Protein AF-A0AAD9ZZS2-F1 (afdb_monomer_lite)

Foldseek 3Di:
DPDPPPLCVVDDCVCVPLFDPQLSVLLVVLVCQCPDPDPVSRDDVVVSVVSNVVSVVVGVVVVVVVPPPPPDPPPDPDDDD

Radius of gyration: 20.36 Å; chains: 1; bounding box: 34×31×70 Å

Sequence (81 aa):
MPAKGDIRNVVDPRLQGDFSMNSVWKAIEVAMACVSQTSAKRPTMKQVVFDLNESLAIEMDRTTVGHEIESKDSIESIGQV

Secondary structure (DSSP, 8-state):
------GGGTS-GGGTT-S-HHHHHHHHHHHHHHT-SSGGGSPPHHHHHHHHHHHHHHHHHHHHTTSSSSSS---------

Structure (mmCIF, N/CA/C/O backbone):
data_AF-A0AAD9ZZS2-F1
#
_entry.id   AF-A0AAD9ZZS2-F1
#
loop_
_atom_site.group_PDB
_atom_site.id
_atom_site.type_symbol
_atom_site.label_atom_id
_atom_site.label_alt_id
_atom_site.label_comp_id
_atom_site.label_asym_id
_atom_site.label_entity_id
_atom_site.label_seq_id
_atom_site.pdbx_PDB_ins_code
_atom_site.Cartn_x
_atom_site.Cartn_y
_atom_site.Cartn_z
_atom_site.occupancy
_atom_site.B_iso_or_equiv
_atom_site.auth_seq_id
_atom_site.auth_comp_id
_atom_site.auth_asym_id
_atom_site.auth_atom_id
_atom_site.pdbx_PDB_model_num
ATOM 1 N N . MET A 1 1 ? 4.846 -9.217 12.502 1.00 44.69 1 MET A N 1
ATOM 2 C CA . MET A 1 1 ? 5.545 -9.023 11.217 1.00 44.69 1 MET A CA 1
ATOM 3 C C . MET A 1 1 ? 5.012 -10.079 10.277 1.00 44.69 1 MET A C 1
ATOM 5 O O . MET A 1 1 ? 4.877 -11.206 10.750 1.00 44.69 1 MET A O 1
ATOM 9 N N . PRO A 1 2 ? 4.664 -9.763 9.021 1.00 51.78 2 PRO A N 1
ATOM 10 C CA . PRO A 1 2 ? 4.450 -10.827 8.049 1.00 51.78 2 PRO A CA 1
ATOM 11 C C . PRO A 1 2 ? 5.733 -11.635 8.083 1.00 51.78 2 PRO A C 1
ATOM 13 O O . PRO A 1 2 ? 6.823 -11.052 8.045 1.00 51.78 2 PRO A O 1
ATOM 16 N N . ALA A 1 3 ? 5.629 -12.955 8.217 1.00 55.88 3 ALA A N 1
ATOM 17 C CA . ALA A 1 3 ? 6.747 -13.779 7.806 1.00 55.88 3 ALA A CA 1
ATOM 18 C C . ALA A 1 3 ? 7.156 -13.251 6.429 1.00 55.88 3 ALA A C 1
ATOM 20 O O . ALA A 1 3 ? 6.285 -12.924 5.620 1.00 55.88 3 ALA A O 1
ATOM 21 N N . LYS A 1 4 ? 8.455 -13.118 6.183 1.00 56.03 4 LYS A N 1
ATOM 22 C CA . LYS 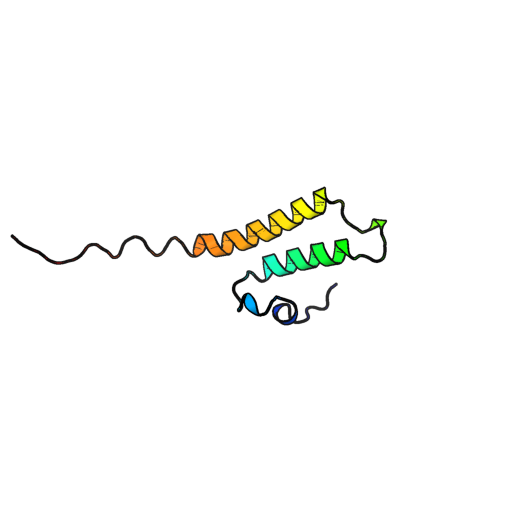A 1 4 ? 9.031 -12.803 4.872 1.00 56.03 4 LYS A CA 1
ATOM 23 C C . LYS A 1 4 ? 8.767 -13.980 3.907 1.00 56.03 4 LYS A C 1
ATOM 25 O O . LYS A 1 4 ? 9.673 -14.484 3.260 1.00 56.03 4 LYS A O 1
ATOM 30 N N . GLY A 1 5 ? 7.547 -14.516 3.933 1.00 62.09 5 GLY A N 1
ATOM 31 C CA . GLY A 1 5 ? 7.014 -15.457 2.984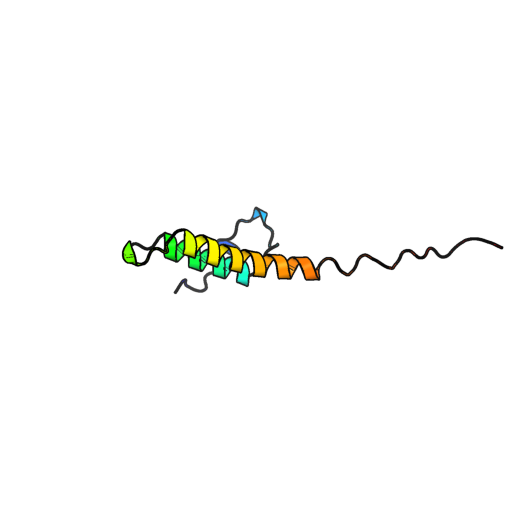 1.00 62.09 5 GLY A CA 1
ATOM 32 C C . GLY A 1 5 ? 7.061 -14.779 1.636 1.00 62.09 5 GLY A C 1
ATOM 33 O O . GLY A 1 5 ? 6.975 -13.554 1.535 1.00 62.09 5 GLY A O 1
ATOM 34 N N . ASP A 1 6 ? 7.306 -15.595 0.629 1.00 75.94 6 ASP A N 1
ATOM 35 C CA . ASP A 1 6 ? 7.613 -15.122 -0.700 1.00 75.94 6 ASP A CA 1
ATOM 36 C C . ASP A 1 6 ?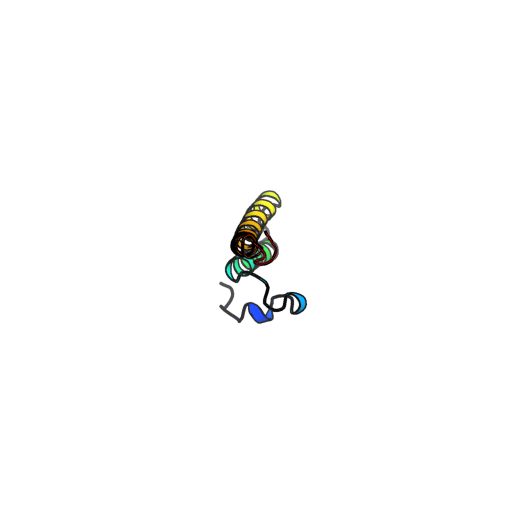 6.461 -14.251 -1.213 1.00 75.94 6 ASP A C 1
ATOM 38 O O . ASP A 1 6 ? 5.374 -14.742 -1.521 1.00 75.94 6 ASP A O 1
ATOM 42 N N . ILE A 1 7 ? 6.685 -12.935 -1.242 1.00 80.44 7 ILE A N 1
ATOM 43 C CA . ILE A 1 7 ? 5.694 -11.931 -1.646 1.00 80.44 7 ILE A CA 1
ATOM 44 C C . ILE A 1 7 ? 5.181 -12.252 -3.056 1.00 80.44 7 ILE A C 1
ATOM 46 O O . ILE A 1 7 ? 4.026 -12.012 -3.387 1.00 80.44 7 ILE A O 1
ATOM 50 N N . ARG A 1 8 ? 6.012 -12.903 -3.873 1.00 81.00 8 ARG A N 1
ATOM 51 C CA . ARG A 1 8 ? 5.663 -13.357 -5.220 1.00 81.00 8 ARG A CA 1
ATOM 52 C C . ARG A 1 8 ? 4.489 -14.337 -5.240 1.00 81.00 8 ARG A C 1
ATOM 54 O O . ARG A 1 8 ? 3.781 -14.384 -6.234 1.00 81.00 8 ARG A O 1
ATOM 61 N N . ASN A 1 9 ? 4.254 -15.067 -4.149 1.00 84.94 9 ASN A N 1
ATOM 62 C CA . ASN A 1 9 ? 3.140 -16.009 -4.034 1.00 84.94 9 ASN A CA 1
ATOM 63 C C . ASN A 1 9 ? 1.817 -15.345 -3.635 1.00 84.94 9 ASN A C 1
ATOM 65 O O . ASN A 1 9 ? 0.773 -15.984 -3.736 1.00 84.94 9 ASN A O 1
ATOM 69 N N . VAL A 1 10 ? 1.844 -14.101 -3.144 1.00 86.62 10 VAL A N 1
ATOM 70 C CA . VAL A 1 10 ? 0.625 -13.364 -2.761 1.00 86.62 10 VAL A CA 1
ATOM 71 C C . VAL A 1 10 ? 0.201 -12.340 -3.808 1.00 86.62 10 VAL A C 1
ATOM 73 O O . VAL A 1 10 ? -0.947 -11.902 -3.806 1.00 86.62 10 VAL A O 1
ATOM 76 N N . VAL A 1 11 ? 1.120 -11.950 -4.691 1.00 90.00 11 VAL A N 1
ATOM 77 C CA . VAL A 1 11 ? 0.845 -11.023 -5.787 1.00 90.00 11 VAL A CA 1
ATOM 78 C C . VAL A 1 11 ? 0.072 -11.735 -6.894 1.00 90.00 11 VAL A C 1
ATOM 80 O O . VAL A 1 11 ? 0.281 -12.918 -7.153 1.00 90.00 11 VAL A O 1
ATOM 83 N N . ASP A 1 12 ? -0.826 -11.003 -7.555 1.00 91.25 12 ASP A N 1
ATOM 84 C CA . ASP A 1 12 ? -1.601 -11.516 -8.683 1.00 91.25 12 ASP A CA 1
ATOM 85 C C . ASP A 1 12 ? -0.662 -12.054 -9.786 1.00 91.25 12 ASP A C 1
ATOM 87 O O . ASP A 1 12 ? 0.126 -11.280 -10.342 1.00 91.25 12 ASP A O 1
ATOM 91 N N . PRO A 1 13 ? -0.746 -13.350 -10.155 1.00 91.62 13 PRO A N 1
ATOM 92 C CA . PRO A 1 13 ? 0.094 -13.937 -11.198 1.00 91.62 13 PRO A CA 1
ATOM 93 C C . PRO A 1 13 ? -0.021 -13.231 -12.553 1.00 91.62 13 PRO A C 1
ATOM 95 O O . PRO A 1 13 ? 0.911 -13.283 -13.356 1.00 91.62 13 PRO A O 1
ATOM 98 N N . ARG A 1 14 ? -1.140 -12.539 -12.814 1.00 93.56 14 ARG A N 1
ATOM 99 C CA . ARG A 1 14 ? -1.361 -11.773 -14.050 1.00 93.56 14 ARG A CA 1
ATOM 100 C C . ARG A 1 14 ? -0.431 -10.571 -14.179 1.00 93.56 14 ARG A C 1
ATOM 102 O O . ARG A 1 14 ? -0.249 -10.099 -15.295 1.00 93.56 14 ARG A O 1
ATOM 109 N N . LEU A 1 15 ? 0.173 -10.113 -13.080 1.00 90.44 15 LEU A N 1
ATOM 110 C CA . LEU A 1 15 ? 1.196 -9.068 -13.107 1.00 90.44 15 LEU A CA 1
ATOM 111 C C . LEU A 1 15 ? 2.534 -9.580 -13.649 1.00 90.44 15 LEU A C 1
ATOM 113 O O . LEU A 1 15 ? 3.373 -8.773 -14.009 1.00 90.44 15 LEU A O 1
ATOM 117 N N . GLN A 1 16 ? 2.759 -10.899 -13.722 1.00 89.25 16 GLN A N 1
ATOM 118 C CA . GLN A 1 16 ? 3.938 -11.502 -14.368 1.00 89.25 16 GLN A CA 1
ATOM 119 C C . GLN A 1 16 ? 5.298 -10.966 -13.870 1.00 89.25 16 GLN A C 1
ATOM 121 O O . GLN A 1 16 ? 6.290 -10.985 -14.592 1.00 89.25 16 GLN A O 1
ATOM 126 N N . GLY A 1 17 ? 5.369 -10.509 -12.616 1.00 86.81 17 GLY A N 1
ATOM 127 C CA . GLY A 1 17 ? 6.586 -9.908 -12.057 1.00 86.81 17 GLY A CA 1
ATOM 128 C C . GLY A 1 17 ? 6.792 -8.434 -12.416 1.00 86.81 17 GLY A C 1
ATOM 129 O O . GLY A 1 17 ? 7.806 -7.865 -12.021 1.00 86.81 17 GLY A O 1
ATOM 130 N N . ASP A 1 18 ? 5.843 -7.815 -13.116 1.00 90.25 18 ASP A N 1
ATOM 131 C CA . ASP A 1 18 ? 5.849 -6.398 -13.451 1.00 90.25 18 ASP A CA 1
ATOM 132 C C . ASP A 1 18 ? 5.350 -5.540 -12.279 1.00 90.25 18 ASP A C 1
ATOM 134 O O . ASP A 1 18 ? 4.270 -4.956 -12.302 1.00 90.25 18 ASP A O 1
ATOM 138 N N . PHE A 1 19 ? 6.140 -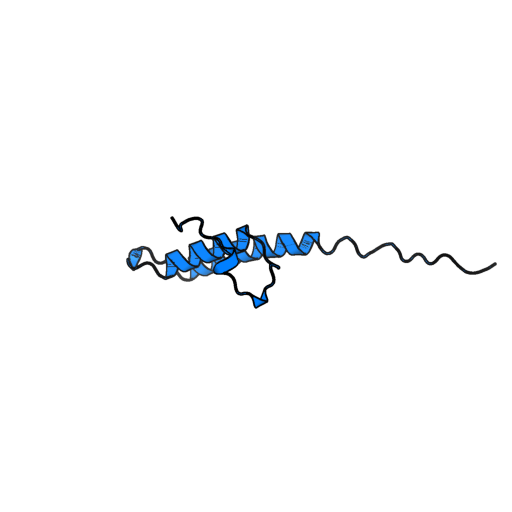5.517 -11.208 1.00 90.31 19 PHE A N 1
ATOM 139 C CA . PHE A 1 19 ? 5.919 -4.667 -10.043 1.00 90.31 19 PHE A CA 1
ATOM 140 C C . PHE A 1 19 ? 7.221 -4.453 -9.264 1.00 90.31 19 PHE A C 1
ATOM 142 O O . PHE A 1 19 ? 8.155 -5.259 -9.317 1.00 90.31 19 PHE A O 1
ATOM 149 N N . SER A 1 20 ? 7.279 -3.381 -8.480 1.00 90.94 20 SER A N 1
ATOM 150 C CA . SER A 1 20 ? 8.317 -3.176 -7.475 1.00 90.94 20 SER A CA 1
ATOM 151 C C . SER A 1 20 ? 8.019 -3.997 -6.221 1.00 90.94 20 SER A C 1
ATOM 153 O O . SER A 1 20 ? 6.930 -3.955 -5.655 1.00 90.94 20 SER A O 1
ATOM 155 N N . MET A 1 21 ? 9.013 -4.722 -5.706 1.00 89.81 21 MET A N 1
ATOM 156 C CA . MET A 1 21 ? 8.855 -5.436 -4.431 1.00 89.81 21 MET A CA 1
ATOM 157 C C . MET A 1 21 ? 8.519 -4.475 -3.277 1.00 89.81 21 MET A C 1
ATOM 159 O O . MET A 1 21 ? 7.782 -4.828 -2.358 1.00 89.81 21 MET A O 1
ATOM 163 N N . ASN A 1 22 ? 9.040 -3.248 -3.345 1.00 91.56 22 ASN A N 1
ATOM 164 C CA . ASN A 1 22 ? 8.836 -2.232 -2.319 1.00 91.56 22 ASN A CA 1
ATOM 165 C C . ASN A 1 22 ? 7.409 -1.670 -2.351 1.00 91.56 22 ASN A C 1
ATOM 167 O O . ASN A 1 22 ? 6.816 -1.493 -1.287 1.00 91.56 22 ASN A O 1
ATOM 171 N N . SER A 1 23 ? 6.845 -1.435 -3.544 1.00 93.69 23 SER A N 1
ATOM 172 C CA . SER A 1 23 ? 5.460 -0.961 -3.683 1.00 93.69 23 SER A CA 1
ATOM 173 C C . SER A 1 23 ? 4.482 -2.013 -3.154 1.00 93.69 23 SER A C 1
ATOM 175 O O . SER A 1 23 ? 3.595 -1.700 -2.359 1.00 93.69 23 SER A O 1
ATOM 177 N N . VAL A 1 24 ? 4.706 -3.284 -3.502 1.00 93.62 24 VAL A N 1
ATOM 178 C CA . VAL A 1 24 ? 3.890 -4.403 -3.024 1.00 93.62 24 VAL A CA 1
ATOM 179 C C . VAL A 1 24 ? 3.989 -4.563 -1.513 1.00 93.62 24 VAL A C 1
ATOM 181 O O . 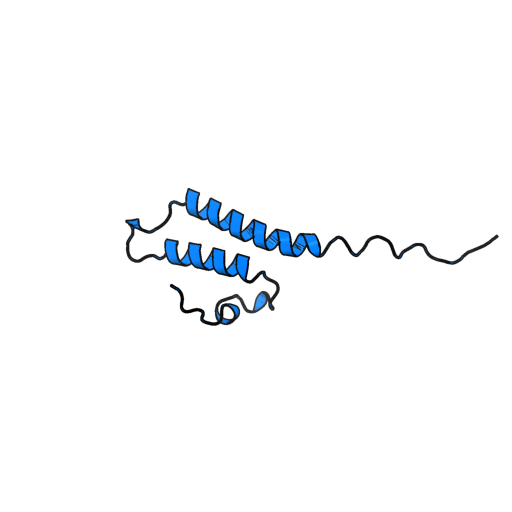VAL A 1 24 ? 2.966 -4.731 -0.851 1.00 93.62 24 VAL A O 1
ATOM 184 N N . TRP A 1 25 ? 5.194 -4.504 -0.942 1.00 92.38 25 TRP A N 1
ATOM 185 C CA . TRP A 1 25 ? 5.359 -4.618 0.506 1.00 92.38 25 TRP A CA 1
ATOM 186 C C . TRP A 1 25 ? 4.589 -3.524 1.248 1.00 92.38 25 TRP A C 1
ATOM 188 O O . TRP A 1 25 ? 3.861 -3.814 2.198 1.00 92.38 25 TRP A O 1
ATOM 198 N N . LYS A 1 26 ? 4.679 -2.283 0.762 1.00 93.81 26 LYS A N 1
ATOM 199 C CA . LYS A 1 26 ? 3.957 -1.147 1.332 1.00 93.81 26 LYS A CA 1
ATOM 200 C C . LYS A 1 26 ? 2.438 -1.341 1.246 1.00 93.81 26 LYS A C 1
ATOM 202 O O . LYS A 1 26 ? 1.739 -1.184 2.245 1.00 93.81 26 LYS A O 1
ATOM 207 N N . ALA A 1 27 ? 1.930 -1.802 0.102 1.00 95.00 27 ALA A N 1
ATOM 208 C CA . ALA A 1 27 ? 0.514 -2.127 -0.059 1.00 95.00 27 ALA A CA 1
ATOM 209 C C . ALA A 1 27 ? 0.050 -3.251 0.893 1.00 95.00 27 ALA A C 1
ATOM 211 O O . ALA A 1 27 ? -1.044 -3.176 1.458 1.00 95.00 27 ALA A O 1
ATOM 212 N N . ILE A 1 28 ? 0.885 -4.272 1.122 1.00 95.00 28 ILE A N 1
ATOM 213 C CA . ILE A 1 28 ? 0.607 -5.352 2.082 1.00 95.00 28 ILE A CA 1
ATOM 214 C C . ILE A 1 28 ? 0.535 -4.805 3.512 1.00 95.00 28 ILE A C 1
ATOM 216 O O . ILE A 1 28 ? -0.383 -5.168 4.249 1.00 95.00 28 ILE A O 1
ATOM 220 N N . GLU A 1 29 ? 1.459 -3.928 3.915 1.00 94.38 29 GLU A N 1
ATOM 221 C CA . GLU A 1 29 ? 1.438 -3.274 5.233 1.00 94.38 29 GLU A CA 1
ATOM 222 C C . GLU A 1 29 ? 0.119 -2.536 5.481 1.00 94.38 29 GLU A C 1
ATOM 224 O O . GLU A 1 29 ? -0.515 -2.743 6.522 1.00 94.38 29 GLU A O 1
ATOM 229 N N . VAL A 1 30 ? -0.345 -1.770 4.490 1.00 96.88 30 VAL A N 1
ATOM 230 C CA . VAL A 1 30 ? -1.644 -1.084 4.539 1.00 96.88 30 VAL A CA 1
ATOM 231 C C . VAL A 1 30 ? -2.787 -2.090 4.656 1.00 96.88 30 VAL A C 1
ATOM 233 O O . VAL A 1 30 ? -3.633 -1.966 5.545 1.00 96.88 30 VAL A O 1
ATOM 236 N N . ALA A 1 31 ? -2.802 -3.126 3.811 1.00 96.12 31 ALA A N 1
ATOM 237 C CA . ALA A 1 31 ? -3.849 -4.144 3.822 1.00 96.12 31 ALA A CA 1
ATOM 238 C C . ALA A 1 31 ? -3.955 -4.847 5.185 1.00 96.12 31 ALA A C 1
ATOM 240 O O . ALA A 1 31 ? -5.054 -4.992 5.722 1.00 96.12 31 ALA A O 1
ATOM 241 N N . MET A 1 32 ? -2.824 -5.221 5.789 1.00 94.94 32 MET A N 1
ATOM 242 C CA . MET A 1 32 ? -2.796 -5.853 7.111 1.00 94.94 32 MET A CA 1
ATOM 243 C C . MET A 1 32 ? -3.286 -4.928 8.223 1.00 94.94 32 MET A C 1
ATOM 245 O O . MET A 1 32 ? -3.983 -5.387 9.131 1.00 94.94 32 MET A O 1
ATOM 249 N N . ALA A 1 33 ? -2.944 -3.638 8.168 1.00 96.62 33 ALA A N 1
ATOM 250 C CA . ALA A 1 33 ? -3.452 -2.660 9.122 1.00 96.62 33 ALA A CA 1
ATOM 251 C C . ALA A 1 33 ? -4.982 -2.525 9.007 1.00 96.62 33 ALA A C 1
ATOM 253 O O . ALA A 1 33 ? -5.688 -2.557 10.019 1.00 96.62 33 ALA A O 1
ATOM 254 N N . CYS A 1 34 ? -5.513 -2.473 7.780 1.00 97.94 34 CYS A N 1
ATOM 255 C CA . CYS A 1 34 ? -6.950 -2.401 7.500 1.00 97.94 34 CYS A CA 1
ATOM 256 C C . CYS A 1 34 ? -7.737 -3.602 8.040 1.00 97.94 34 CYS A C 1
ATOM 258 O O . CYS A 1 34 ? -8.840 -3.429 8.565 1.00 97.94 34 CYS A O 1
ATOM 260 N N . VAL A 1 35 ? -7.176 -4.813 7.957 1.00 96.69 35 VAL A N 1
ATOM 261 C CA . VAL A 1 35 ? -7.836 -6.047 8.424 1.00 96.69 35 VAL A CA 1
ATOM 262 C C . VAL A 1 35 ? -7.492 -6.417 9.868 1.00 96.69 35 VAL A C 1
ATOM 264 O O . VAL A 1 35 ? -7.783 -7.530 10.310 1.00 96.69 35 VAL A O 1
ATOM 267 N N . SER A 1 36 ? -6.902 -5.497 10.637 1.00 97.06 36 SER A N 1
ATOM 268 C CA . SER A 1 36 ? -6.575 -5.758 12.037 1.00 97.06 36 SER A CA 1
ATOM 269 C C . SER A 1 36 ? -7.811 -6.202 12.829 1.00 97.06 36 SER A C 1
ATOM 271 O O . SER A 1 36 ? -8.897 -5.619 12.718 1.00 97.06 36 SER A O 1
ATOM 273 N N . GLN A 1 37 ? -7.643 -7.230 13.663 1.00 97.00 37 GLN A N 1
ATOM 274 C CA . GLN A 1 37 ? -8.694 -7.711 14.569 1.00 97.00 37 GLN A CA 1
ATOM 275 C C . GLN A 1 37 ? -9.063 -6.646 15.611 1.00 97.00 37 GLN A C 1
ATOM 277 O O . GLN A 1 37 ? -10.208 -6.559 16.043 1.00 97.00 37 GLN A O 1
ATOM 282 N N . THR A 1 38 ? -8.104 -5.797 15.990 1.00 97.31 38 THR A N 1
ATOM 283 C CA . THR A 1 38 ? -8.342 -4.659 16.879 1.00 97.31 38 THR A CA 1
ATOM 284 C C . THR A 1 38 ? -8.814 -3.462 16.056 1.00 97.31 38 THR A C 1
ATOM 286 O O . THR A 1 38 ? -8.024 -2.875 15.320 1.00 97.31 38 THR A O 1
ATOM 289 N N . SER A 1 39 ? -10.079 -3.056 16.207 1.00 96.69 39 SER A N 1
ATOM 290 C CA . SER A 1 39 ? -10.660 -1.940 15.439 1.00 96.69 39 SER A CA 1
ATOM 291 C C . SER A 1 39 ? -9.870 -0.636 15.581 1.00 96.69 39 SER A C 1
ATOM 293 O O . SER A 1 39 ? -9.638 0.040 14.589 1.00 96.69 39 SER A O 1
ATOM 295 N N . ALA A 1 40 ? -9.374 -0.330 16.783 1.00 96.50 40 ALA A N 1
ATOM 296 C CA . ALA A 1 40 ? -8.573 0.865 17.055 1.00 96.50 40 ALA A CA 1
ATOM 297 C C . ALA A 1 40 ? -7.206 0.889 16.341 1.00 96.50 40 ALA A C 1
ATOM 299 O O . ALA A 1 40 ? -6.586 1.943 16.258 1.00 96.50 40 ALA A O 1
ATOM 300 N N . LYS A 1 41 ? -6.722 -0.256 15.837 1.00 96.38 41 LYS A N 1
ATOM 301 C CA . LYS A 1 41 ? -5.492 -0.335 15.030 1.00 96.38 41 LYS A CA 1
ATOM 302 C C . LYS A 1 41 ? -5.755 -0.146 13.537 1.00 96.38 41 LYS A C 1
ATOM 304 O O . LYS A 1 41 ? -4.798 -0.051 12.774 1.00 96.38 41 LYS A O 1
ATOM 309 N N . ARG A 1 42 ? -7.022 -0.134 13.111 1.00 98.19 42 ARG A N 1
ATOM 310 C CA . ARG A 1 42 ? -7.363 0.088 11.708 1.00 98.19 42 ARG A CA 1
ATOM 311 C C . ARG A 1 42 ? -7.130 1.562 11.372 1.00 98.19 42 ARG A C 1
ATOM 313 O O . ARG A 1 42 ? -7.573 2.428 12.129 1.00 98.19 42 ARG A O 1
ATOM 320 N N . PRO A 1 43 ? -6.443 1.863 10.262 1.00 98.06 43 PRO A N 1
ATOM 321 C CA . PRO A 1 43 ? -6.213 3.233 9.837 1.00 98.06 43 PRO A CA 1
ATOM 322 C C . PRO A 1 43 ? -7.525 3.914 9.430 1.00 98.06 43 PRO A C 1
ATOM 324 O O . PRO A 1 43 ? -8.506 3.272 9.052 1.00 98.06 43 PRO A O 1
ATOM 327 N N . THR A 1 44 ? -7.530 5.246 9.465 1.00 98.31 44 THR A N 1
ATOM 328 C CA . THR A 1 44 ? -8.606 6.026 8.839 1.00 98.31 44 THR A CA 1
ATOM 329 C C . THR A 1 44 ? -8.494 5.938 7.317 1.00 98.31 44 THR A C 1
ATOM 331 O O . THR A 1 44 ? -7.392 5.794 6.790 1.00 98.31 44 THR A O 1
ATOM 334 N N . MET A 1 45 ? -9.598 6.122 6.586 1.00 97.94 45 MET A N 1
ATOM 335 C CA . MET A 1 45 ? -9.549 6.139 5.115 1.00 97.94 45 MET A CA 1
ATOM 336 C C . MET A 1 45 ? -8.585 7.195 4.556 1.00 97.94 45 MET A C 1
ATOM 338 O O . MET A 1 45 ? -7.979 6.975 3.514 1.00 97.94 45 MET A O 1
ATOM 342 N N . LYS A 1 46 ? -8.383 8.314 5.265 1.00 98.38 46 LYS A N 1
ATOM 343 C CA . LYS A 1 46 ? -7.389 9.326 4.885 1.00 98.38 46 LYS A CA 1
ATOM 344 C C . LYS A 1 46 ? -5.963 8.771 4.944 1.00 98.38 46 LYS A C 1
ATOM 346 O O . LYS A 1 46 ? -5.191 9.010 4.022 1.00 98.38 46 LYS A O 1
ATOM 351 N N . GLN A 1 47 ? -5.633 8.035 6.005 1.00 98.00 47 GLN A N 1
ATOM 352 C CA . GLN A 1 47 ? -4.326 7.394 6.146 1.00 98.00 47 GLN A CA 1
ATOM 353 C C . GLN A 1 47 ? -4.134 6.311 5.078 1.00 98.00 47 GLN A C 1
ATOM 355 O O . GLN A 1 47 ? -3.098 6.283 4.430 1.00 98.00 47 GLN A O 1
ATOM 360 N N . VAL A 1 48 ? -5.171 5.507 4.812 1.00 98.19 48 VAL A N 1
ATOM 361 C CA . VAL A 1 48 ? -5.143 4.493 3.744 1.00 98.19 48 VAL A CA 1
ATOM 362 C C . VAL A 1 48 ? -4.811 5.120 2.391 1.00 98.19 48 VAL A C 1
ATOM 364 O O . VAL A 1 48 ? -3.920 4.641 1.703 1.00 98.19 48 VAL A O 1
ATOM 367 N N . VAL A 1 49 ? -5.484 6.208 2.007 1.00 98.12 49 VAL A N 1
ATOM 368 C CA . VAL A 1 49 ? -5.207 6.892 0.731 1.00 98.12 49 VAL A CA 1
ATOM 369 C C . VAL A 1 49 ? -3.786 7.454 0.690 1.00 98.12 49 VAL A C 1
ATOM 371 O O . VAL A 1 49 ? -3.125 7.358 -0.340 1.00 98.12 49 VAL A O 1
ATOM 374 N N . PHE A 1 50 ? -3.305 8.026 1.796 1.00 97.94 50 PHE A N 1
ATOM 375 C CA . PHE A 1 50 ? -1.938 8.537 1.884 1.00 97.94 50 PHE A CA 1
ATOM 376 C C . PHE A 1 50 ? -0.900 7.424 1.660 1.00 97.94 50 PHE A C 1
ATOM 378 O O . PHE A 1 50 ? -0.049 7.556 0.783 1.00 97.94 50 PHE A O 1
ATOM 385 N N . ASP A 1 51 ? -1.021 6.304 2.375 1.00 97.56 51 ASP A N 1
ATOM 386 C CA . ASP A 1 51 ? -0.067 5.192 2.289 1.00 97.56 51 ASP A CA 1
ATOM 387 C C . ASP A 1 51 ? -0.135 4.469 0.924 1.00 97.56 51 ASP A C 1
ATOM 389 O O . ASP A 1 51 ? 0.876 4.003 0.387 1.00 97.56 51 ASP A O 1
ATOM 393 N N . LEU A 1 52 ? -1.326 4.396 0.315 1.00 97.94 52 LEU A N 1
ATOM 394 C CA . LEU A 1 52 ? -1.494 3.857 -1.038 1.00 97.94 52 LEU A CA 1
ATOM 395 C C . LEU A 1 52 ? -0.875 4.768 -2.103 1.00 97.94 52 LEU A C 1
ATOM 397 O O . LEU A 1 52 ? -0.268 4.259 -3.042 1.00 97.94 52 LEU A O 1
ATOM 401 N N . ASN A 1 53 ? -0.969 6.092 -1.952 1.00 97.50 53 ASN A N 1
ATOM 402 C CA . ASN A 1 53 ? -0.289 7.027 -2.850 1.00 97.50 53 ASN A CA 1
ATOM 403 C C . ASN A 1 53 ? 1.237 6.908 -2.750 1.00 97.50 53 ASN A C 1
ATOM 405 O O . ASN A 1 53 ? 1.913 6.994 -3.769 1.00 97.50 53 ASN A O 1
ATOM 409 N N . GLU A 1 54 ? 1.787 6.664 -1.557 1.00 96.19 54 GLU A N 1
ATOM 410 C CA . GLU A 1 54 ? 3.220 6.380 -1.394 1.00 96.19 54 GLU A CA 1
ATOM 411 C C . GLU A 1 54 ? 3.615 5.081 -2.116 1.00 96.19 54 GLU A C 1
ATOM 413 O O . GLU A 1 54 ? 4.603 5.045 -2.847 1.00 96.19 54 GLU A O 1
ATOM 418 N N . SER A 1 55 ? 2.803 4.029 -1.973 1.00 95.25 55 SER A N 1
ATOM 419 C CA . SER A 1 55 ? 3.008 2.754 -2.675 1.00 95.25 55 SER A CA 1
ATOM 420 C C . SER A 1 55 ? 2.978 2.933 -4.198 1.00 95.25 55 SER A C 1
ATOM 422 O O . SER A 1 55 ? 3.806 2.363 -4.907 1.00 95.25 55 SER A O 1
ATOM 424 N N . LEU A 1 56 ? 2.047 3.754 -4.695 1.00 94.94 56 LEU A N 1
ATOM 425 C CA . LEU A 1 56 ? 1.927 4.101 -6.108 1.00 94.94 56 LEU A CA 1
ATOM 426 C C . LEU A 1 56 ? 3.125 4.919 -6.600 1.00 94.94 56 LEU A C 1
ATOM 428 O O . LEU A 1 56 ? 3.640 4.625 -7.670 1.00 94.94 56 LEU A O 1
ATOM 432 N N . ALA A 1 57 ? 3.600 5.898 -5.827 1.00 95.06 57 ALA A N 1
ATOM 433 C CA . ALA A 1 57 ? 4.774 6.690 -6.189 1.00 95.06 57 ALA A CA 1
ATOM 434 C C . ALA A 1 57 ? 6.018 5.802 -6.370 1.00 95.06 57 ALA A C 1
ATOM 436 O O . ALA A 1 57 ? 6.693 5.900 -7.390 1.00 95.06 57 ALA A O 1
ATOM 437 N N . ILE A 1 58 ? 6.245 4.854 -5.451 1.00 93.56 58 ILE A N 1
ATOM 438 C CA . ILE A 1 58 ? 7.333 3.863 -5.557 1.00 93.56 58 ILE A CA 1
ATOM 439 C C . ILE A 1 58 ? 7.217 3.034 -6.846 1.00 93.56 58 ILE A C 1
ATOM 441 O O . ILE A 1 58 ? 8.224 2.691 -7.465 1.00 93.56 58 ILE A O 1
ATOM 445 N N . GLU A 1 59 ? 5.995 2.669 -7.234 1.00 93.12 59 GLU A N 1
ATOM 446 C CA . GLU A 1 59 ? 5.749 1.906 -8.457 1.00 93.12 59 GLU A CA 1
ATOM 447 C C . GLU A 1 59 ? 5.970 2.753 -9.716 1.00 93.12 59 GLU A C 1
ATOM 449 O O . GLU A 1 59 ? 6.591 2.299 -10.673 1.00 93.12 59 GLU A O 1
ATOM 454 N N . MET A 1 60 ? 5.517 4.006 -9.705 1.00 91.25 60 MET A N 1
ATOM 455 C CA . MET A 1 60 ? 5.697 4.934 -10.819 1.00 91.25 60 MET A CA 1
ATOM 456 C C . MET A 1 60 ? 7.173 5.258 -11.054 1.00 91.25 60 MET A C 1
ATOM 458 O O . MET A 1 60 ? 7.603 5.242 -12.206 1.00 91.25 60 MET A O 1
ATOM 462 N N . ASP A 1 61 ? 7.962 5.446 -9.994 1.00 89.69 61 ASP A N 1
ATOM 463 C CA . ASP A 1 61 ? 9.412 5.666 -10.083 1.00 89.69 61 ASP A CA 1
ATOM 464 C C . ASP A 1 61 ? 10.147 4.496 -10.763 1.00 89.69 61 ASP A C 1
ATOM 466 O O . ASP A 1 61 ? 11.174 4.691 -11.411 1.00 89.69 61 ASP A O 1
ATOM 470 N N . ARG A 1 62 ? 9.610 3.269 -10.685 1.00 86.62 62 ARG A N 1
ATOM 471 C CA . ARG A 1 62 ? 10.130 2.122 -11.450 1.00 86.62 62 ARG A CA 1
ATOM 472 C C . ARG A 1 62 ? 9.885 2.289 -12.951 1.00 86.62 62 ARG A C 1
ATOM 474 O O . ARG A 1 62 ? 10.744 1.933 -13.753 1.00 86.62 62 ARG A O 1
ATOM 481 N N . THR A 1 63 ? 8.716 2.804 -13.330 1.00 72.69 63 THR A N 1
ATOM 482 C CA . THR A 1 63 ? 8.295 2.944 -14.735 1.00 72.69 63 THR A CA 1
ATOM 483 C C . THR A 1 63 ? 8.889 4.166 -15.435 1.00 72.69 63 THR A C 1
ATOM 485 O O . THR A 1 63 ? 9.148 4.107 -16.635 1.00 72.69 63 THR A O 1
ATOM 488 N N . THR A 1 64 ? 9.166 5.254 -14.710 1.00 62.31 64 THR A N 1
ATOM 489 C CA . THR A 1 64 ? 9.761 6.477 -15.278 1.00 62.31 64 THR A CA 1
ATOM 490 C C . THR A 1 64 ? 11.202 6.262 -15.738 1.00 62.31 64 THR A C 1
ATOM 492 O O . THR A 1 64 ? 11.603 6.816 -16.756 1.00 62.31 64 THR A O 1
ATOM 495 N N . VAL A 1 65 ? 11.953 5.372 -15.083 1.00 56.75 65 VAL A N 1
ATOM 496 C CA . VAL A 1 65 ? 13.301 4.957 -15.520 1.00 56.75 65 VAL A CA 1
ATOM 497 C C . VAL A 1 65 ? 13.262 4.099 -16.802 1.00 56.75 65 VAL A C 1
ATOM 499 O O . VAL A 1 65 ? 14.271 3.959 -17.488 1.00 56.75 65 VAL A O 1
ATOM 502 N N . GLY A 1 66 ? 12.097 3.553 -17.171 1.00 52.81 66 GLY A N 1
ATOM 503 C CA . GLY A 1 66 ? 11.905 2.749 -18.382 1.00 52.81 66 GLY A CA 1
ATOM 504 C C . GLY A 1 66 ? 11.571 3.540 -19.653 1.00 52.81 66 GLY A C 1
ATOM 505 O O . GLY A 1 66 ? 11.539 2.944 -20.723 1.00 52.81 66 GLY A O 1
ATOM 506 N N . HIS A 1 67 ? 11.335 4.856 -19.567 1.00 48.16 67 HIS A N 1
ATOM 507 C CA . HIS A 1 67 ? 10.908 5.690 -20.701 1.00 48.16 67 HIS A CA 1
ATOM 508 C C . HIS A 1 67 ? 11.880 6.853 -20.977 1.00 48.16 67 HIS A C 1
ATOM 510 O O . HIS A 1 67 ? 11.458 7.964 -21.270 1.00 48.16 67 HIS A O 1
ATOM 516 N N . GLU A 1 68 ? 13.192 6.612 -20.899 1.00 50.53 68 GLU A N 1
ATOM 517 C CA . GLU A 1 68 ? 14.209 7.543 -21.431 1.00 50.53 68 GLU A CA 1
ATOM 518 C C . GLU A 1 68 ? 15.201 6.889 -22.415 1.00 50.53 68 GLU A C 1
ATOM 520 O O . GLU A 1 68 ? 16.083 7.566 -22.938 1.00 50.53 68 GLU A O 1
ATOM 525 N N . ILE A 1 69 ? 15.030 5.607 -22.770 1.00 55.84 69 ILE A N 1
ATOM 526 C CA . ILE A 1 69 ? 15.828 4.948 -23.823 1.00 55.84 69 ILE A CA 1
ATOM 527 C C . ILE A 1 69 ? 14.932 4.539 -24.999 1.00 55.84 69 ILE A C 1
ATOM 529 O O . ILE A 1 69 ? 14.869 3.377 -25.370 1.00 55.84 69 ILE A O 1
ATOM 533 N N . GLU A 1 70 ? 14.212 5.493 -25.592 1.00 49.59 70 GLU A N 1
ATOM 534 C CA . GLU A 1 70 ? 13.706 5.329 -26.967 1.00 49.59 70 GLU A CA 1
ATOM 535 C C . GLU A 1 70 ? 13.497 6.681 -27.664 1.00 49.59 70 GLU A C 1
ATOM 537 O O . GLU A 1 70 ? 12.467 6.994 -28.255 1.00 49.59 70 GLU A O 1
ATOM 542 N N . SER A 1 71 ? 14.501 7.550 -27.579 1.00 55.38 71 SER A N 1
ATOM 543 C CA . SER A 1 71 ? 14.563 8.720 -28.449 1.00 55.38 71 SER A CA 1
ATOM 544 C C . SER A 1 71 ? 16.018 9.088 -28.695 1.00 55.38 71 SER A C 1
ATOM 546 O O . SER A 1 71 ? 16.564 9.900 -27.950 1.00 55.38 71 SER A O 1
ATOM 548 N N . LYS A 1 72 ? 16.649 8.442 -29.699 1.00 57.16 72 LYS A N 1
ATOM 549 C CA . LYS A 1 72 ? 17.670 9.044 -30.598 1.00 57.16 72 LYS A CA 1
ATOM 550 C C . LYS A 1 72 ? 18.402 8.125 -31.597 1.00 57.16 72 LYS A C 1
ATOM 552 O O . LYS A 1 72 ? 19.316 8.625 -32.237 1.00 57.16 72 LYS A O 1
ATOM 557 N N . ASP A 1 73 ? 17.978 6.889 -31.866 1.00 55.88 73 ASP A N 1
ATOM 558 C CA . ASP A 1 73 ? 18.583 6.087 -32.959 1.00 55.88 73 ASP A CA 1
ATOM 559 C C . ASP A 1 73 ? 17.738 6.055 -34.244 1.00 55.88 73 ASP A C 1
ATOM 561 O O . ASP A 1 73 ? 17.581 5.038 -34.912 1.00 55.88 73 ASP A O 1
ATOM 565 N N . SER A 1 74 ? 17.186 7.204 -34.633 1.00 52.56 74 SER A N 1
ATOM 566 C CA . SER A 1 74 ? 16.642 7.408 -35.982 1.00 52.56 74 SER A CA 1
ATOM 567 C C . SER A 1 74 ? 17.147 8.728 -36.547 1.00 52.56 74 SER A C 1
ATOM 569 O O . SER A 1 74 ? 16.390 9.661 -36.792 1.00 52.56 74 SER A O 1
ATOM 571 N N . ILE A 1 75 ? 18.463 8.816 -36.737 1.00 62.59 75 ILE A N 1
ATOM 572 C CA . ILE A 1 75 ? 18.984 9.568 -37.876 1.00 62.59 75 ILE A CA 1
ATOM 573 C C . ILE A 1 75 ? 19.357 8.506 -38.898 1.00 62.59 75 ILE A C 1
ATOM 575 O O . ILE A 1 75 ? 20.416 7.886 -38.818 1.00 62.59 75 ILE A O 1
ATOM 579 N N . GLU A 1 76 ? 18.421 8.251 -39.810 1.00 56.31 76 GLU A N 1
ATOM 580 C CA . GLU A 1 76 ? 18.663 7.458 -41.004 1.00 56.31 76 GLU A CA 1
ATOM 581 C C . GLU A 1 76 ? 19.913 7.999 -41.707 1.00 56.31 76 GLU A C 1
ATOM 583 O O . GLU A 1 76 ? 19.951 9.124 -42.205 1.00 56.31 76 GLU A O 1
ATOM 588 N N . SER A 1 77 ? 20.964 7.183 -41.750 1.00 54.19 77 SER A N 1
ATOM 589 C CA . SER A 1 77 ? 21.881 7.245 -42.875 1.00 54.19 77 SER A CA 1
ATOM 590 C C . SER A 1 77 ? 21.100 6.736 -44.079 1.00 54.19 77 SER A C 1
ATOM 592 O O . SER A 1 77 ? 20.667 5.588 -44.051 1.00 54.19 77 SER A O 1
ATOM 594 N N . ILE A 1 78 ? 20.899 7.591 -45.084 1.00 57.62 78 ILE A N 1
ATOM 595 C CA . ILE A 1 78 ? 21.071 7.346 -46.531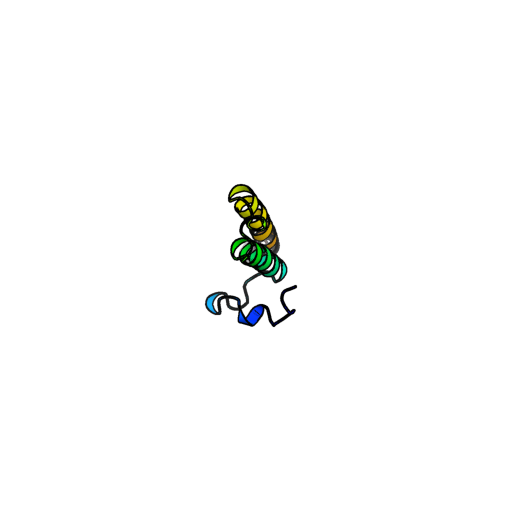 1.00 57.62 78 ILE A CA 1
ATOM 596 C C . ILE A 1 78 ? 20.297 8.431 -47.306 1.00 57.62 78 ILE A C 1
ATOM 598 O O . ILE A 1 78 ? 19.080 8.528 -47.193 1.00 57.62 78 ILE A O 1
ATOM 602 N N . GLY A 1 79 ? 21.002 9.168 -48.179 1.00 55.31 79 GLY A N 1
ATOM 603 C CA . GLY A 1 79 ? 20.394 9.668 -49.421 1.00 55.31 79 GLY A CA 1
ATOM 604 C C . GLY A 1 79 ? 20.767 11.070 -49.919 1.00 55.31 79 GLY A C 1
ATOM 605 O O . GLY A 1 79 ? 19.971 11.987 -49.787 1.00 55.31 79 GLY A O 1
ATOM 606 N N . GLN A 1 80 ? 21.883 11.151 -50.655 1.00 41.88 80 GLN A N 1
ATOM 607 C CA . GLN A 1 80 ? 22.030 11.911 -51.914 1.00 41.88 80 GLN A CA 1
ATOM 608 C C . GLN A 1 80 ? 22.118 13.464 -51.913 1.00 41.88 80 GLN A C 1
ATOM 610 O O . GLN A 1 80 ? 21.107 14.164 -51.914 1.00 41.88 80 GLN A O 1
ATOM 615 N N . VAL A 1 81 ? 23.333 13.993 -52.135 1.00 45.47 81 VAL A N 1
ATOM 616 C CA . VAL A 1 81 ? 23.741 14.688 -53.385 1.00 45.47 81 VAL A CA 1
ATOM 617 C C . VAL A 1 81 ? 25.256 14.617 -53.548 1.00 45.47 81 VAL A C 1
ATOM 619 O O . VAL A 1 81 ? 25.960 14.749 -52.523 1.00 45.47 81 VAL A O 1
#

pLDDT: mean 81.95, std 18.46, range [41.88, 98.38]

Organism: NCBI:txid43782